Protein AF-A0A6C0D4L5-F1 (afdb_monomer)

Nearest PDB structures (foldseek):
  3o7k-assembly1_A  TM=3.797E-01  e=7.086E+00  Klebsiella pneumoniae subsp. pneumoniae MGH 78578

Foldseek 3Di:
DDPLVVLVVLLPDPDDALVNLVVVLVVLVCCLVPVPAQAAPVRDHNVVLVVLSVVLNPDDRDPVCRVVSSVSSNVSSVSVSVVVVVNVVVVPPD

Mean predicted aligned error: 4.67 Å

pLDDT: mean 88.74, std 12.92, range [39.22, 98.06]

Radius of gyration: 13.87 Å; Cα contacts (8 Å, |Δi|>4): 63; chains: 1; bounding box: 30×19×48 Å

Structure (mmCIF, N/CA/C/O backbone):
data_AF-A0A6C0D4L5-F1
#
_entry.id   AF-A0A6C0D4L5-F1
#
loop_
_atom_site.group_PDB
_atom_site.id
_atom_site.type_symbol
_atom_site.label_atom_id
_atom_site.label_alt_id
_atom_site.label_comp_id
_atom_site.label_asym_id
_atom_site.label_entity_id
_atom_site.label_seq_id
_atom_site.pdbx_PDB_ins_code
_atom_site.Cartn_x
_atom_site.Cartn_y
_atom_site.Cartn_z
_atom_site.occupancy
_atom_site.B_iso_or_equiv
_atom_site.auth_seq_id
_atom_site.auth_comp_id
_atom_site.auth_asym_id
_atom_site.auth_atom_id
_atom_site.pdbx_PDB_model_num
ATOM 1 N N . MET A 1 1 ? -10.520 -13.594 -10.854 1.00 60.12 1 MET A N 1
ATOM 2 C CA . MET A 1 1 ? -10.455 -12.125 -10.800 1.00 60.12 1 MET A CA 1
ATOM 3 C C . MET A 1 1 ? -8.999 -11.761 -10.987 1.00 60.12 1 MET A C 1
ATOM 5 O O . MET A 1 1 ? -8.173 -12.331 -10.281 1.00 60.12 1 MET A O 1
ATOM 9 N N . ASP A 1 2 ? -8.682 -10.976 -12.009 1.00 85.00 2 ASP A N 1
ATOM 10 C CA . ASP A 1 2 ? -7.318 -10.504 -12.254 1.00 85.00 2 ASP A CA 1
ATOM 11 C C . ASP A 1 2 ? -6.883 -9.488 -11.186 1.00 85.00 2 ASP A C 1
ATOM 13 O O . ASP A 1 2 ? -7.712 -8.875 -10.514 1.00 85.00 2 ASP A O 1
ATOM 17 N N . GLU A 1 3 ? -5.571 -9.345 -10.995 1.00 86.31 3 GLU A N 1
ATOM 18 C CA . GLU A 1 3 ? -5.005 -8.505 -9.934 1.00 86.31 3 GLU A CA 1
ATOM 19 C C . GLU A 1 3 ? -5.350 -7.018 -10.118 1.00 86.31 3 GLU A C 1
ATOM 21 O O . GLU A 1 3 ? -5.585 -6.317 -9.136 1.00 86.31 3 GLU A O 1
ATOM 26 N N . ALA A 1 4 ? -5.449 -6.547 -11.366 1.00 87.12 4 ALA A N 1
ATOM 27 C CA . ALA A 1 4 ? -5.800 -5.163 -11.676 1.00 87.12 4 ALA A CA 1
ATOM 28 C C . ALA A 1 4 ? -7.210 -4.812 -11.174 1.00 87.12 4 ALA A C 1
ATOM 30 O O . ALA A 1 4 ? -7.391 -3.785 -10.520 1.00 87.12 4 ALA A O 1
ATOM 31 N N . SER A 1 5 ? -8.183 -5.702 -11.389 1.00 88.94 5 SER A N 1
ATOM 32 C CA . SER A 1 5 ? -9.553 -5.548 -10.888 1.00 88.94 5 SER A CA 1
ATOM 33 C C . SER A 1 5 ? -9.600 -5.492 -9.362 1.00 88.94 5 SER A C 1
ATOM 35 O O . SER A 1 5 ? -10.333 -4.684 -8.792 1.00 88.94 5 SER A O 1
ATOM 37 N N . ILE A 1 6 ? -8.789 -6.318 -8.688 1.00 90.75 6 ILE A N 1
ATOM 38 C CA . ILE A 1 6 ?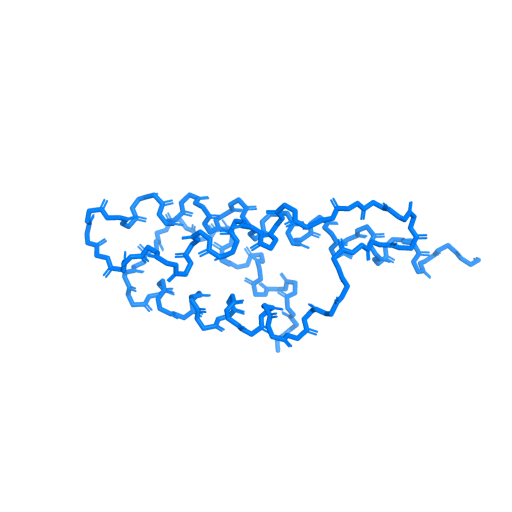 -8.686 -6.305 -7.223 1.00 90.75 6 ILE A CA 1
ATOM 39 C C . ILE A 1 6 ? -8.137 -4.949 -6.766 1.00 90.75 6 ILE A C 1
ATOM 41 O O . ILE A 1 6 ? -8.742 -4.288 -5.925 1.00 90.75 6 ILE A O 1
ATOM 45 N N . LEU A 1 7 ? -7.007 -4.502 -7.311 1.00 92.25 7 LEU A N 1
ATOM 46 C CA . LEU A 1 7 ? -6.405 -3.218 -6.942 1.00 92.25 7 LEU A CA 1
ATOM 47 C C . LEU A 1 7 ? -7.372 -2.047 -7.155 1.00 92.25 7 LEU A C 1
ATOM 49 O O . LEU A 1 7 ? -7.518 -1.201 -6.271 1.00 92.25 7 LEU A O 1
ATOM 53 N N . GLU A 1 8 ? -8.088 -2.029 -8.279 1.00 91.19 8 GLU A N 1
ATOM 54 C CA . GLU A 1 8 ? -9.055 -0.981 -8.594 1.00 91.19 8 GLU A CA 1
ATOM 55 C C . GLU A 1 8 ? -10.240 -0.966 -7.613 1.00 91.19 8 GLU A C 1
ATOM 57 O O . GLU A 1 8 ? -10.636 0.106 -7.137 1.00 91.19 8 GLU A O 1
ATOM 62 N N . GLU A 1 9 ? -10.786 -2.138 -7.266 1.00 92.44 9 GLU A N 1
ATOM 63 C CA . GLU A 1 9 ? -11.861 -2.270 -6.278 1.00 92.44 9 GLU A CA 1
ATOM 64 C C . GLU A 1 9 ? -11.435 -1.683 -4.924 1.00 92.44 9 GLU A C 1
ATOM 66 O O . GLU A 1 9 ? -12.124 -0.824 -4.360 1.00 92.44 9 GLU A O 1
ATOM 71 N N . TRP A 1 10 ? -10.268 -2.098 -4.427 1.00 91.88 10 TRP A N 1
ATOM 72 C CA . TRP A 1 10 ? -9.732 -1.655 -3.139 1.00 91.88 10 TRP A CA 1
ATOM 73 C C . TRP A 1 10 ? -9.388 -0.163 -3.133 1.00 91.88 10 TRP A C 1
ATOM 75 O O . TRP A 1 10 ? -9.711 0.547 -2.174 1.00 91.88 10 TRP A O 1
ATOM 85 N N . TYR A 1 11 ? -8.820 0.350 -4.225 1.00 91.69 11 TYR A N 1
ATOM 86 C CA . TYR A 1 11 ? -8.501 1.767 -4.376 1.00 91.69 11 TYR A CA 1
ATOM 87 C C . TYR A 1 11 ? -9.760 2.650 -4.340 1.00 91.69 11 TYR A C 1
ATOM 89 O O . TYR A 1 11 ? -9.803 3.678 -3.645 1.00 91.69 11 TYR A O 1
ATOM 97 N N . LYS A 1 12 ? -10.823 2.233 -5.043 1.00 93.38 12 LYS A N 1
ATOM 98 C CA . LYS A 1 12 ? -12.105 2.959 -5.119 1.00 93.38 12 LYS A CA 1
ATOM 99 C C . LYS A 1 12 ? -12.939 2.853 -3.845 1.00 93.38 12 LYS A C 1
ATOM 101 O O . LYS A 1 12 ? -13.799 3.705 -3.601 1.00 93.38 12 LYS A O 1
ATOM 106 N N . LYS A 1 13 ? -12.685 1.849 -3.008 1.00 93.81 13 LYS A N 1
ATOM 107 C CA . LYS A 1 13 ? -13.436 1.617 -1.775 1.00 93.81 13 LYS A CA 1
ATOM 108 C C . LYS A 1 13 ? -13.337 2.816 -0.824 1.00 93.81 13 LYS A C 1
ATOM 110 O O . LYS A 1 13 ? -12.254 3.321 -0.519 1.00 93.81 13 LYS A O 1
ATOM 115 N N . LYS A 1 14 ? -14.494 3.331 -0.391 1.00 90.44 14 LYS A N 1
ATOM 116 C CA . LYS A 1 14 ? -14.582 4.549 0.442 1.00 90.44 14 LYS A CA 1
ATOM 117 C C . LYS A 1 14 ? -14.309 4.276 1.917 1.00 90.44 14 LYS A C 1
ATOM 119 O O . LYS A 1 14 ? -13.695 5.103 2.583 1.00 90.44 14 LYS A O 1
ATOM 124 N N . THR A 1 15 ? -14.755 3.123 2.400 1.00 92.69 15 THR A N 1
ATOM 125 C CA . THR A 1 15 ? -14.644 2.721 3.800 1.00 92.69 15 THR A CA 1
ATOM 126 C C . THR A 1 15 ? -13.938 1.383 3.862 1.00 92.69 15 THR A C 1
ATOM 128 O O . THR A 1 15 ? -14.354 0.442 3.193 1.00 92.69 15 THR A O 1
ATOM 131 N N . ILE A 1 16 ? -12.879 1.328 4.662 1.00 94.19 16 ILE A N 1
ATOM 132 C CA . ILE A 1 16 ? -12.108 0.120 4.935 1.00 94.19 16 ILE A CA 1
ATOM 133 C C . ILE A 1 16 ? -12.286 -0.219 6.408 1.00 94.19 16 ILE A C 1
ATOM 135 O O . ILE A 1 16 ? -12.219 0.656 7.274 1.00 94.19 16 ILE A O 1
ATOM 139 N N . THR A 1 17 ? -12.538 -1.488 6.684 1.00 95.44 17 THR A N 1
ATOM 140 C CA . THR A 1 17 ? -12.648 -2.046 8.028 1.00 95.44 17 THR A CA 1
ATOM 141 C C . THR A 1 17 ? -11.331 -2.692 8.460 1.00 95.44 17 THR A C 1
ATOM 143 O O . THR A 1 17 ? -10.462 -3.004 7.651 1.00 95.44 17 THR A O 1
ATOM 146 N N . ILE A 1 18 ? -11.183 -2.941 9.761 1.00 95.25 18 ILE A N 1
ATOM 147 C CA . ILE A 1 18 ? -10.002 -3.626 10.309 1.00 95.25 18 ILE A CA 1
ATOM 148 C C . ILE A 1 18 ? -9.871 -5.051 9.741 1.00 95.25 18 ILE A C 1
ATOM 150 O O . ILE A 1 18 ? -8.772 -5.466 9.392 1.00 95.25 18 ILE A O 1
ATOM 154 N N . SER A 1 19 ? -10.980 -5.788 9.599 1.00 95.06 19 SER A N 1
ATOM 155 C CA . SER A 1 19 ? -10.971 -7.141 9.013 1.00 95.06 19 SER A CA 1
ATOM 156 C C . SER A 1 19 ? -10.468 -7.139 7.569 1.00 95.06 19 SER A C 1
ATOM 158 O O . SER A 1 19 ? -9.730 -8.030 7.160 1.00 95.06 19 SER A O 1
ATOM 160 N N . GLU A 1 20 ? -10.830 -6.109 6.813 1.00 95.50 20 GLU A N 1
ATOM 161 C CA . GLU A 1 20 ? -10.375 -5.915 5.443 1.00 95.50 20 GLU A CA 1
ATOM 162 C C . GLU A 1 20 ? -8.878 -5.593 5.372 1.00 95.50 20 GLU A C 1
ATOM 164 O O . GLU A 1 20 ? -8.199 -6.100 4.484 1.00 95.50 20 GLU A O 1
ATOM 169 N N . LEU A 1 21 ? -8.324 -4.846 6.334 1.00 95.31 21 LEU A N 1
ATOM 170 C CA . LEU A 1 21 ? -6.877 -4.606 6.386 1.00 95.31 21 LEU A CA 1
ATOM 171 C C . LEU A 1 21 ? -6.062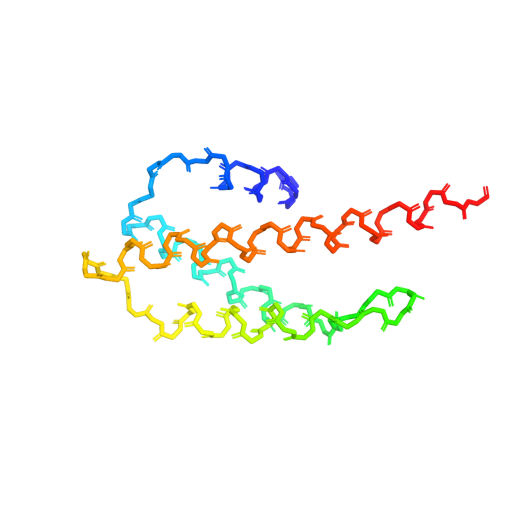 -5.895 6.551 1.00 95.31 21 LEU A C 1
ATOM 173 O O . LEU A 1 21 ? -4.992 -5.992 5.959 1.00 95.31 21 LEU A O 1
ATOM 177 N N . TYR A 1 22 ? -6.569 -6.902 7.267 1.00 95.69 22 TYR A N 1
ATOM 178 C CA . TYR A 1 22 ? -5.893 -8.204 7.342 1.00 95.69 22 TYR A CA 1
ATOM 179 C C . TYR A 1 22 ? -5.825 -8.902 5.976 1.00 95.69 22 TYR A C 1
ATOM 181 O O . TYR A 1 22 ? -4.804 -9.492 5.636 1.00 95.69 22 TYR A O 1
ATOM 189 N N . GLN A 1 23 ? -6.867 -8.781 5.147 1.00 95.38 23 GLN A N 1
ATOM 190 C CA . GLN A 1 23 ? -6.846 -9.323 3.780 1.00 95.38 23 GLN A CA 1
ATOM 191 C C . GLN A 1 23 ? -5.818 -8.590 2.905 1.00 95.38 23 GLN A C 1
ATOM 193 O O . GLN A 1 23 ? -5.146 -9.197 2.066 1.00 95.38 23 GLN A O 1
ATOM 198 N N . VAL A 1 24 ? -5.668 -7.279 3.118 1.00 95.88 24 VAL A N 1
ATOM 199 C CA . VAL A 1 24 ? -4.642 -6.470 2.450 1.00 95.88 24 VAL A CA 1
ATOM 200 C C . VAL A 1 24 ? -3.243 -6.874 2.914 1.00 95.88 24 VAL A C 1
ATOM 202 O O . VAL A 1 24 ? -2.369 -7.035 2.066 1.00 95.88 24 VAL A O 1
ATOM 205 N N . ASP A 1 25 ? -3.029 -7.112 4.213 1.00 96.56 25 ASP A N 1
ATOM 206 C CA . ASP A 1 25 ? -1.749 -7.614 4.734 1.00 96.56 25 ASP A CA 1
ATOM 207 C C . ASP A 1 25 ? -1.365 -8.941 4.069 1.00 96.56 25 ASP A C 1
ATOM 209 O O . ASP A 1 25 ? -0.224 -9.121 3.642 1.00 96.56 25 ASP A O 1
ATOM 213 N N . GLU A 1 26 ? -2.310 -9.873 3.921 1.00 96.12 26 GLU A N 1
ATOM 214 C CA . GLU A 1 26 ? -2.068 -11.132 3.211 1.00 96.12 26 GLU A CA 1
ATOM 215 C C . GLU A 1 26 ? -1.677 -10.900 1.747 1.00 96.12 26 GLU A C 1
ATOM 217 O O . GLU A 1 26 ? -0.734 -11.522 1.248 1.00 96.12 26 GLU A O 1
ATOM 222 N N . ARG A 1 27 ? -2.373 -9.997 1.043 1.00 95.62 27 ARG A N 1
ATOM 223 C CA . ARG A 1 27 ? -2.062 -9.644 -0.352 1.00 95.62 27 ARG A CA 1
ATOM 224 C C . ARG A 1 27 ? -0.660 -9.062 -0.485 1.00 95.62 27 ARG A C 1
ATOM 226 O O . ARG A 1 27 ? 0.114 -9.492 -1.336 1.00 95.62 27 ARG A O 1
ATOM 233 N N . TYR A 1 28 ? -0.310 -8.148 0.400 1.00 97.12 28 TYR A N 1
ATOM 234 C CA . TYR A 1 28 ? 0.987 -7.491 0.428 1.00 97.12 28 TYR A CA 1
ATOM 235 C C . TYR A 1 28 ? 2.126 -8.442 0.782 1.00 97.12 28 TYR A C 1
ATOM 237 O O . TYR A 1 28 ? 3.159 -8.434 0.112 1.00 97.12 28 TYR A O 1
ATOM 245 N N . ASN A 1 29 ? 1.914 -9.353 1.731 1.00 97.06 29 ASN A N 1
ATOM 246 C CA . ASN A 1 29 ? 2.860 -10.436 1.984 1.00 97.06 29 ASN A CA 1
ATOM 247 C C . ASN A 1 29 ? 3.042 -11.341 0.754 1.00 97.06 29 ASN A C 1
ATOM 249 O O . ASN A 1 29 ? 4.163 -11.763 0.466 1.00 97.06 29 ASN A O 1
ATOM 253 N N . ARG A 1 30 ? 1.987 -11.619 -0.028 1.00 95.12 30 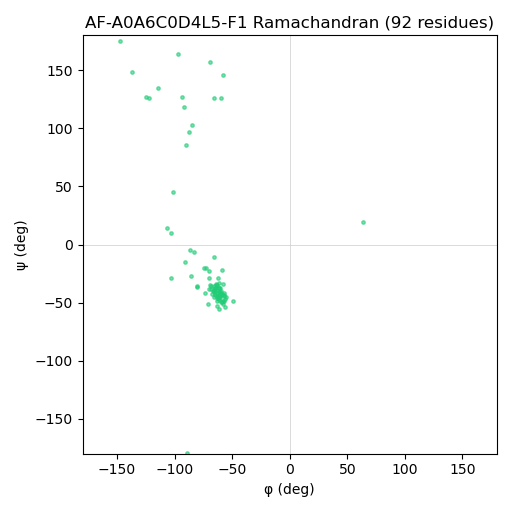ARG A N 1
ATOM 254 C CA . ARG A 1 30 ? 2.147 -12.349 -1.301 1.00 95.12 30 ARG A CA 1
ATOM 255 C C . ARG A 1 30 ? 2.996 -11.572 -2.303 1.00 95.12 30 ARG A C 1
ATOM 257 O O . ARG A 1 30 ? 3.846 -12.190 -2.939 1.00 95.12 30 ARG A O 1
ATOM 264 N N . TYR A 1 31 ? 2.809 -10.259 -2.432 1.00 94.19 31 TYR A N 1
ATOM 265 C CA . TYR A 1 31 ? 3.635 -9.433 -3.321 1.00 94.19 31 TYR A CA 1
ATOM 266 C C . TYR A 1 31 ? 5.109 -9.458 -2.917 1.00 94.19 31 TYR A C 1
ATOM 268 O O . TYR A 1 31 ? 5.957 -9.729 -3.763 1.00 94.19 31 TYR A O 1
ATOM 276 N N . LEU A 1 32 ? 5.414 -9.272 -1.627 1.00 94.19 32 LEU A N 1
ATOM 277 C CA . LEU A 1 32 ? 6.788 -9.325 -1.112 1.00 94.19 32 LEU A CA 1
ATOM 278 C C . LEU A 1 32 ? 7.485 -10.661 -1.402 1.00 94.19 32 LEU A C 1
ATOM 280 O O . LEU A 1 32 ? 8.690 -10.677 -1.632 1.00 94.19 32 LEU A O 1
ATOM 284 N N . ASN A 1 33 ? 6.733 -11.764 -1.392 1.00 92.25 33 ASN A N 1
ATOM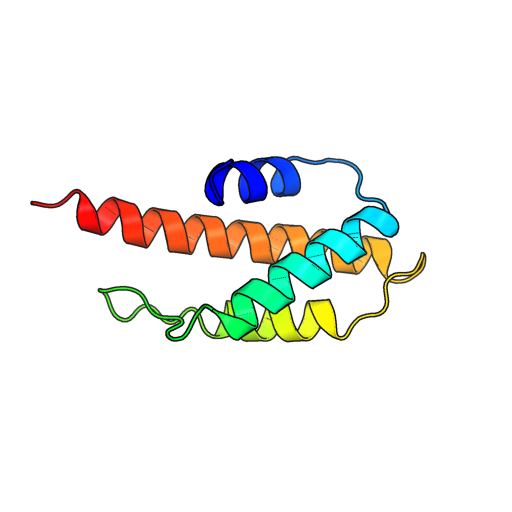 285 C CA . ASN A 1 33 ? 7.271 -13.105 -1.617 1.00 92.25 33 ASN A CA 1
ATOM 286 C C . ASN A 1 33 ? 7.363 -13.499 -3.098 1.00 92.25 33 ASN A C 1
ATOM 288 O O . ASN A 1 33 ? 8.164 -14.362 -3.447 1.00 92.25 33 ASN A O 1
ATOM 292 N N . ARG A 1 34 ? 6.514 -12.933 -3.965 1.00 90.94 34 ARG A N 1
ATOM 293 C CA . ARG A 1 34 ? 6.405 -13.346 -5.377 1.00 90.94 34 ARG A CA 1
ATOM 294 C C . ARG A 1 34 ? 7.089 -12.397 -6.353 1.00 90.94 34 ARG A C 1
ATOM 296 O O . ARG A 1 34 ? 7.519 -12.849 -7.409 1.00 90.94 34 ARG A O 1
ATOM 303 N N . ILE A 1 35 ? 7.180 -11.107 -6.034 1.00 87.12 35 ILE A N 1
ATOM 304 C CA . ILE A 1 35 ? 7.823 -10.119 -6.904 1.00 87.12 35 ILE A CA 1
ATOM 305 C C . ILE A 1 35 ? 9.327 -10.141 -6.630 1.00 87.12 35 ILE A C 1
ATOM 307 O O . ILE A 1 35 ? 9.805 -9.621 -5.620 1.00 87.12 35 ILE A O 1
ATOM 311 N N . ILE A 1 36 ? 10.064 -10.773 -7.543 1.00 83.25 36 ILE A N 1
ATOM 312 C CA . 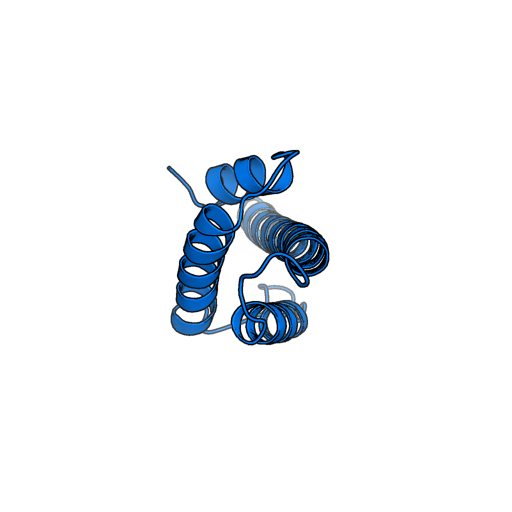ILE A 1 36 ? 11.519 -10.965 -7.447 1.00 83.25 36 ILE A CA 1
ATOM 313 C C . ILE A 1 36 ? 12.270 -9.701 -7.888 1.00 83.25 36 ILE A C 1
ATOM 315 O O . ILE A 1 36 ? 13.295 -9.357 -7.305 1.00 83.25 36 ILE A O 1
ATOM 319 N N . CYS A 1 37 ? 11.747 -8.994 -8.892 1.00 84.75 37 CYS A N 1
ATOM 320 C CA . CYS A 1 37 ? 12.332 -7.771 -9.427 1.00 84.75 37 CYS A CA 1
ATOM 321 C C . CYS A 1 37 ? 11.323 -6.626 -9.329 1.00 84.75 37 CYS A C 1
ATOM 323 O O . CYS A 1 37 ? 10.200 -6.748 -9.811 1.00 84.75 37 CYS A O 1
ATOM 325 N N . TRP A 1 38 ? 11.738 -5.523 -8.709 1.00 87.88 38 TRP A N 1
ATOM 326 C CA . TRP A 1 38 ? 10.951 -4.294 -8.574 1.00 87.88 38 TRP A CA 1
ATOM 327 C C . TRP A 1 38 ? 11.422 -3.254 -9.587 1.00 87.88 38 TRP A C 1
ATOM 329 O O . TRP A 1 38 ? 11.652 -2.103 -9.239 1.00 87.88 38 TRP A O 1
ATOM 339 N N . LYS A 1 39 ? 11.627 -3.685 -10.829 1.00 86.94 39 LYS A N 1
ATOM 340 C CA . LYS A 1 39 ? 11.998 -2.828 -11.951 1.00 86.94 39 LYS A CA 1
ATOM 341 C C . LYS A 1 39 ? 11.209 -3.223 -13.186 1.00 86.94 39 LYS A C 1
ATOM 343 O O . LYS A 1 39 ? 10.890 -4.403 -13.340 1.00 86.94 39 LYS A O 1
ATOM 348 N N . ASP A 1 40 ? 10.916 -2.256 -14.046 1.00 82.12 40 ASP A N 1
ATOM 349 C CA . ASP A 1 40 ? 10.355 -2.530 -15.370 1.00 82.12 40 ASP A CA 1
ATOM 350 C C . ASP A 1 40 ? 11.449 -2.734 -16.435 1.00 82.12 40 ASP A C 1
ATOM 352 O O . ASP A 1 40 ? 12.650 -2.658 -16.165 1.00 82.12 40 ASP A O 1
ATOM 356 N N . ASN A 1 41 ? 11.016 -2.971 -17.675 1.00 79.44 41 ASN A N 1
ATOM 357 C CA . ASN A 1 41 ? 11.891 -3.165 -18.836 1.00 79.44 41 ASN A CA 1
ATOM 358 C C . ASN A 1 41 ? 12.692 -1.906 -19.229 1.00 79.44 41 ASN A C 1
ATOM 360 O O . ASN A 1 41 ? 13.577 -1.992 -20.078 1.00 79.44 41 ASN A O 1
ATOM 364 N N . GLN A 1 42 ? 12.374 -0.744 -18.652 1.00 82.06 42 GLN A N 1
ATOM 365 C CA . GLN A 1 42 ? 13.066 0.527 -18.872 1.00 82.06 42 GLN A CA 1
ATOM 366 C C . GLN A 1 42 ? 14.003 0.881 -17.705 1.00 82.06 42 GLN A C 1
ATOM 368 O O . GLN A 1 42 ? 14.524 1.994 -17.662 1.00 82.06 42 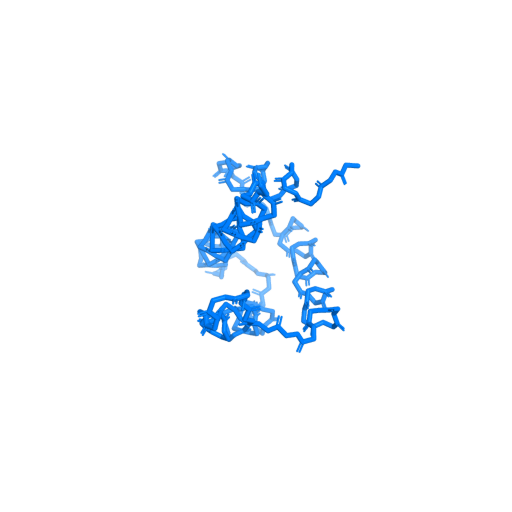GLN A O 1
ATOM 373 N N . GLU A 1 43 ? 14.237 -0.056 -16.776 1.00 83.62 43 GLU A N 1
ATOM 374 C CA . GLU A 1 43 ? 15.028 0.140 -15.556 1.00 83.62 43 GLU A CA 1
ATOM 375 C C . GLU A 1 43 ? 14.438 1.175 -14.577 1.00 83.62 43 GLU A C 1
ATOM 377 O O . GLU A 1 43 ? 15.146 1.641 -13.677 1.00 83.62 43 GLU A O 1
ATOM 382 N N . ASN A 1 44 ? 13.143 1.505 -14.681 1.00 86.00 44 ASN A N 1
ATOM 383 C CA . ASN A 1 44 ? 12.473 2.309 -13.659 1.00 86.00 44 ASN A CA 1
ATOM 384 C C . ASN A 1 44 ? 12.414 1.508 -12.350 1.00 86.00 44 ASN A C 1
ATOM 386 O O . ASN A 1 44 ? 11.937 0.374 -12.333 1.00 86.00 44 ASN A O 1
ATOM 390 N N . ASP A 1 45 ? 12.911 2.086 -11.254 1.00 89.19 45 ASP A N 1
ATOM 391 C CA . ASP A 1 45 ? 13.018 1.414 -9.955 1.00 89.19 45 ASP A CA 1
ATOM 392 C C . ASP A 1 45 ? 11.783 1.650 -9.074 1.00 89.19 45 ASP A C 1
ATOM 394 O O . ASP A 1 45 ? 11.490 2.770 -8.652 1.00 89.19 45 ASP A O 1
ATOM 398 N N . TYR A 1 46 ? 11.102 0.558 -8.734 1.00 91.62 46 TYR A N 1
ATOM 399 C CA . TYR A 1 46 ? 9.915 0.496 -7.885 1.00 91.62 46 TYR A CA 1
ATOM 400 C C . TYR A 1 46 ? 10.201 -0.081 -6.491 1.00 91.62 46 TYR A C 1
ATOM 402 O O . TYR A 1 46 ? 9.279 -0.407 -5.738 1.00 91.62 46 TYR A O 1
ATOM 410 N N . THR A 1 47 ? 11.468 -0.189 -6.081 1.00 93.56 47 THR A N 1
ATOM 411 C CA . THR A 1 47 ? 11.859 -0.684 -4.745 1.00 93.56 47 THR A CA 1
ATOM 412 C C . THR A 1 47 ? 11.267 0.166 -3.607 1.00 93.56 47 THR A C 1
ATOM 414 O O . THR A 1 47 ? 11.080 -0.314 -2.481 1.00 93.56 47 THR A O 1
ATOM 417 N N . TYR A 1 48 ? 10.890 1.419 -3.878 1.00 94.56 48 TYR A N 1
ATOM 418 C CA . TYR A 1 48 ? 10.154 2.246 -2.918 1.00 94.56 48 TYR A CA 1
ATOM 419 C C . TYR A 1 48 ? 8.767 1.665 -2.583 1.00 94.56 48 TYR A C 1
ATOM 421 O O . TYR A 1 48 ? 8.362 1.723 -1.419 1.00 94.56 48 TYR A O 1
ATOM 429 N N . ILE A 1 49 ? 8.077 1.029 -3.541 1.00 95.38 49 ILE A N 1
ATOM 430 C CA . ILE A 1 49 ? 6.793 0.347 -3.307 1.00 95.38 49 ILE A CA 1
ATOM 431 C C . ILE A 1 49 ? 7.003 -0.791 -2.309 1.00 95.38 49 ILE A C 1
ATOM 433 O O . ILE A 1 49 ? 6.282 -0.886 -1.317 1.00 95.38 49 ILE A O 1
ATOM 437 N N . ARG A 1 50 ? 8.053 -1.601 -2.504 1.00 95.56 50 ARG A N 1
ATOM 438 C CA . ARG A 1 50 ? 8.436 -2.670 -1.568 1.00 95.56 50 ARG A CA 1
ATOM 439 C C . ARG A 1 50 ? 8.649 -2.134 -0.151 1.00 95.56 50 ARG A C 1
ATOM 441 O O . ARG A 1 50 ? 8.143 -2.719 0.804 1.00 95.56 50 ARG A O 1
ATOM 448 N N . THR A 1 51 ? 9.357 -1.013 -0.010 1.00 96.81 51 THR A N 1
ATOM 449 C CA . THR A 1 51 ? 9.574 -0.355 1.292 1.00 96.81 51 THR A CA 1
ATOM 450 C C . THR A 1 51 ? 8.252 0.040 1.949 1.00 96.81 51 THR A C 1
ATOM 452 O O . THR A 1 51 ? 8.060 -0.203 3.139 1.00 96.81 51 THR A O 1
ATOM 455 N N . LYS A 1 52 ? 7.308 0.589 1.178 1.00 97.94 52 LYS A N 1
ATOM 456 C CA . LYS A 1 52 ? 5.980 0.967 1.679 1.00 97.94 52 LYS A CA 1
ATOM 457 C C . LYS A 1 52 ? 5.106 -0.225 2.034 1.00 97.94 52 LYS A C 1
ATOM 459 O O . LYS A 1 52 ? 4.383 -0.162 3.025 1.00 97.94 52 LYS A O 1
ATOM 464 N N . ILE A 1 53 ? 5.217 -1.326 1.299 1.00 97.88 53 ILE A N 1
ATOM 465 C CA . ILE A 1 53 ? 4.553 -2.576 1.662 1.00 97.88 53 ILE A CA 1
ATOM 466 C C . ILE A 1 53 ? 5.093 -3.110 2.997 1.00 97.88 53 ILE A C 1
ATOM 468 O O . ILE A 1 53 ? 4.300 -3.462 3.866 1.00 97.88 53 ILE A O 1
ATOM 472 N N . ILE A 1 54 ? 6.418 -3.124 3.191 1.00 97.44 54 ILE A N 1
ATOM 473 C CA . ILE A 1 54 ? 7.042 -3.538 4.461 1.00 97.44 54 ILE A CA 1
ATOM 474 C C . ILE A 1 54 ? 6.576 -2.641 5.615 1.00 97.44 54 ILE A C 1
ATO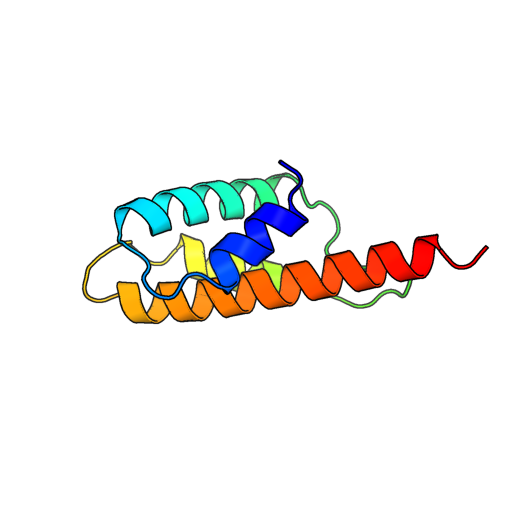M 476 O O . ILE A 1 54 ? 6.243 -3.131 6.692 1.00 97.44 54 ILE A O 1
ATOM 480 N N . GLU A 1 55 ? 6.525 -1.329 5.389 1.00 97.50 55 GLU A N 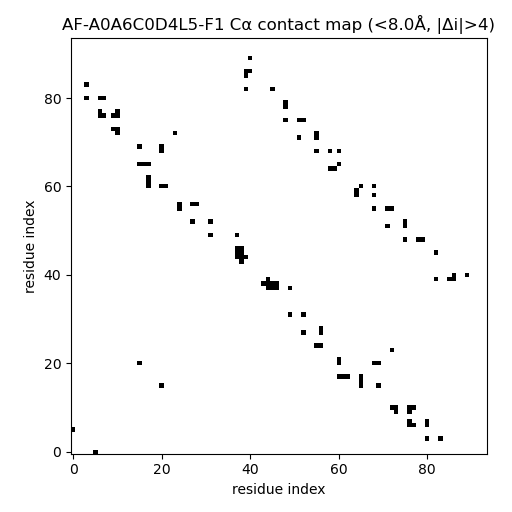1
ATOM 481 C CA . GLU A 1 55 ? 5.983 -0.377 6.357 1.00 97.50 55 GLU A CA 1
ATOM 482 C C . GLU A 1 55 ? 4.534 -0.730 6.722 1.00 97.50 55 GLU A C 1
ATOM 484 O O . GLU A 1 55 ? 4.209 -0.837 7.900 1.00 97.50 55 GLU A O 1
ATOM 489 N N . PHE A 1 56 ? 3.684 -0.980 5.723 1.00 98.06 56 PHE A N 1
ATOM 490 C CA . PHE A 1 56 ? 2.277 -1.314 5.924 1.00 98.06 56 PHE A CA 1
ATOM 491 C C . PHE A 1 56 ? 2.077 -2.573 6.773 1.00 98.06 56 PHE A C 1
ATOM 493 O O . PHE A 1 56 ? 1.299 -2.536 7.728 1.00 98.06 56 PHE A O 1
ATOM 500 N N . VAL A 1 57 ? 2.768 -3.671 6.445 1.00 97.19 57 VAL A N 1
ATOM 501 C CA . VAL A 1 57 ? 2.586 -4.965 7.134 1.00 97.19 57 VAL A CA 1
ATOM 502 C C . VAL A 1 57 ? 3.119 -4.958 8.568 1.00 97.19 57 VAL A C 1
ATOM 504 O O . VAL A 1 57 ? 2.657 -5.743 9.389 1.00 97.19 57 VAL A O 1
ATOM 507 N N . ASN A 1 58 ? 4.056 -4.060 8.890 1.00 96.88 58 ASN A N 1
ATOM 508 C CA . ASN A 1 58 ? 4.599 -3.901 10.242 1.00 96.88 58 ASN A CA 1
ATOM 509 C C . ASN A 1 58 ? 3.732 -3.015 11.152 1.00 96.88 58 ASN A C 1
ATOM 511 O O . ASN A 1 58 ? 4.034 -2.873 12.335 1.00 96.88 58 ASN A O 1
ATOM 515 N N . ILE A 1 59 ? 2.678 -2.391 10.619 1.00 96.19 59 ILE A N 1
ATOM 516 C CA . ILE A 1 59 ? 1.734 -1.596 11.408 1.00 96.19 59 ILE A CA 1
ATOM 517 C C . ILE A 1 59 ? 0.568 -2.491 11.820 1.00 96.19 59 ILE A C 1
ATOM 519 O O . ILE A 1 59 ? -0.101 -3.078 10.967 1.00 96.19 59 ILE A O 1
ATOM 523 N N . ASP A 1 60 ? 0.274 -2.527 13.118 1.00 95.50 60 ASP A N 1
ATOM 524 C CA . ASP A 1 60 ? -0.862 -3.272 13.660 1.00 95.50 60 ASP A CA 1
ATOM 525 C C . ASP A 1 60 ? -2.195 -2.820 13.055 1.00 95.50 60 ASP A C 1
ATOM 527 O O . ASP A 1 60 ? -2.420 -1.633 12.815 1.00 95.50 60 ASP A O 1
ATOM 531 N N . ASN A 1 61 ? -3.129 -3.756 12.887 1.00 93.62 61 ASN A N 1
ATOM 532 C CA . ASN A 1 61 ? -4.500 -3.461 12.473 1.00 93.62 61 ASN A CA 1
ATOM 533 C C . ASN A 1 61 ? -5.374 -3.145 13.689 1.00 93.62 61 ASN A C 1
ATOM 535 O O . ASN A 1 61 ? -5.901 -4.044 14.341 1.00 93.62 61 ASN A O 1
ATOM 539 N N . ASN A 1 62 ? -5.556 -1.862 13.998 1.00 95.00 62 ASN A N 1
ATOM 540 C CA . ASN A 1 62 ? -6.423 -1.425 15.089 1.00 95.00 62 ASN A CA 1
ATOM 541 C C . ASN A 1 62 ? -7.086 -0.072 14.778 1.00 95.00 62 ASN A C 1
ATOM 543 O O . ASN A 1 62 ? -6.827 0.555 13.751 1.00 95.00 62 ASN A O 1
ATOM 547 N N . ALA A 1 63 ? -7.976 0.384 15.662 1.00 94.06 63 ALA A N 1
ATOM 548 C CA . ALA A 1 63 ? -8.737 1.617 15.451 1.00 94.06 63 ALA A CA 1
ATOM 549 C C . ALA A 1 63 ? -7.853 2.877 15.354 1.00 94.06 63 ALA A C 1
ATOM 551 O O . ALA A 1 63 ? -8.222 3.823 14.661 1.00 94.06 63 ALA A O 1
ATOM 552 N N . ILE A 1 64 ? -6.690 2.884 16.014 1.00 95.56 64 ILE A N 1
ATOM 553 C CA . ILE A 1 64 ? -5.758 4.021 16.023 1.00 95.56 64 ILE A CA 1
ATOM 554 C C . ILE A 1 64 ? -5.045 4.124 14.669 1.00 95.56 64 ILE A C 1
ATOM 556 O O . ILE A 1 64 ? -4.890 5.215 14.120 1.00 95.56 64 ILE A O 1
ATOM 560 N N . THR A 1 65 ? -4.640 2.988 14.102 1.00 95.69 65 THR A N 1
ATOM 561 C CA . THR A 1 65 ? -3.849 2.917 12.864 1.00 95.69 65 THR A CA 1
ATOM 562 C C . THR A 1 65 ? -4.696 2.826 11.595 1.00 95.69 65 THR A C 1
ATOM 564 O O . THR A 1 65 ? -4.178 3.087 10.508 1.00 95.69 65 THR A O 1
ATOM 567 N N . LEU A 1 66 ? -5.994 2.514 11.700 1.00 95.00 66 LEU A N 1
ATOM 568 C CA . LEU A 1 66 ? -6.907 2.286 10.571 1.00 95.00 66 LEU A CA 1
ATOM 569 C C . LEU A 1 66 ? -6.855 3.395 9.513 1.00 95.00 66 LEU A C 1
ATOM 571 O O . LEU A 1 66 ? -6.723 3.116 8.320 1.00 95.00 66 LEU A O 1
ATOM 575 N N . ALA A 1 67 ? -6.940 4.658 9.937 1.00 94.94 67 ALA A N 1
ATOM 576 C CA . ALA A 1 67 ? -6.930 5.795 9.019 1.00 94.94 67 ALA A CA 1
ATOM 577 C C . ALA A 1 67 ? -5.591 5.924 8.277 1.00 94.94 67 ALA A C 1
ATOM 579 O O . ALA A 1 67 ? -5.566 6.256 7.091 1.00 94.94 67 ALA A O 1
ATOM 580 N N . TYR A 1 68 ? -4.483 5.640 8.965 1.00 96.12 68 TYR A N 1
ATOM 581 C CA . TYR A 1 68 ? -3.151 5.672 8.374 1.00 96.12 68 TYR A CA 1
ATOM 582 C C . TYR A 1 68 ? -2.939 4.508 7.404 1.00 96.12 68 TYR A C 1
ATOM 584 O O . TYR A 1 68 ? -2.623 4.749 6.238 1.00 96.12 68 TYR A O 1
ATOM 592 N N . LYS A 1 69 ? -3.214 3.267 7.834 1.00 96.38 69 LYS A N 1
ATOM 593 C CA . LYS A 1 69 ? -3.124 2.086 6.964 1.00 96.38 69 LYS A CA 1
ATOM 594 C C . LYS A 1 69 ? -4.024 2.238 5.742 1.00 96.38 69 LYS A C 1
ATOM 596 O O . LYS A 1 69 ? -3.565 1.996 4.640 1.00 96.38 69 LYS A O 1
ATOM 601 N N . THR A 1 70 ? -5.244 2.756 5.873 1.00 96.38 70 THR A N 1
ATOM 602 C CA . THR A 1 70 ? -6.122 2.989 4.709 1.00 96.38 70 THR A CA 1
ATOM 603 C C . THR A 1 70 ? -5.496 3.938 3.681 1.00 96.38 70 THR A C 1
ATOM 605 O O . THR A 1 70 ? -5.564 3.679 2.480 1.00 96.38 70 THR A O 1
ATOM 608 N N . LYS A 1 71 ? -4.859 5.031 4.122 1.00 96.31 71 LYS A N 1
ATOM 609 C CA . LYS A 1 71 ? -4.155 5.951 3.211 1.00 96.31 71 LYS A CA 1
ATOM 610 C C . LYS A 1 71 ? -2.959 5.274 2.549 1.00 96.31 71 LYS A C 1
ATOM 612 O O . LYS A 1 71 ? -2.792 5.388 1.338 1.00 96.31 71 LYS A O 1
ATOM 617 N N . LEU A 1 72 ? -2.162 4.557 3.338 1.00 97.31 72 LEU A N 1
ATOM 618 C CA . LEU A 1 72 ? -0.981 3.852 2.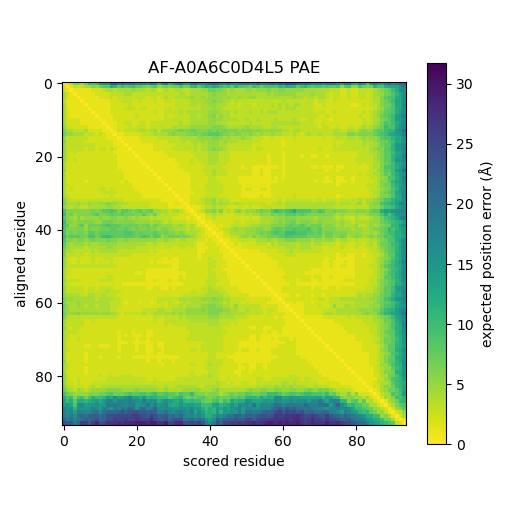855 1.00 97.31 72 LEU A CA 1
ATOM 619 C C . LEU A 1 72 ? -1.354 2.730 1.872 1.00 97.31 72 LEU A C 1
ATOM 621 O O . LEU A 1 72 ? -0.703 2.587 0.845 1.00 97.31 72 LEU A O 1
ATOM 625 N N . MET A 1 73 ? -2.450 2.012 2.127 1.00 96.75 73 MET A N 1
ATOM 626 C CA . MET A 1 73 ? -3.025 1.027 1.212 1.00 96.75 73 MET A CA 1
ATOM 627 C C . MET A 1 73 ? -3.340 1.663 -0.140 1.00 96.75 73 MET A C 1
ATOM 629 O O . MET A 1 73 ? -2.850 1.183 -1.152 1.00 96.75 73 MET A O 1
ATOM 633 N N . LYS A 1 74 ? -4.107 2.762 -0.164 1.00 96.31 74 LYS A N 1
ATOM 634 C CA . LYS A 1 74 ? -4.474 3.430 -1.424 1.00 96.31 74 LYS A CA 1
ATOM 635 C C . LYS A 1 74 ? -3.264 3.936 -2.194 1.00 96.31 74 LYS A C 1
ATOM 637 O O . LYS A 1 74 ? -3.264 3.881 -3.417 1.00 96.31 74 LYS A O 1
ATOM 642 N N . TYR A 1 75 ? -2.259 4.440 -1.482 1.00 96.25 75 TYR A N 1
ATOM 643 C CA . TYR A 1 75 ? -1.003 4.847 -2.096 1.00 96.25 75 TYR A CA 1
ATOM 644 C C . TYR A 1 75 ? -0.316 3.652 -2.767 1.00 96.25 75 TYR A C 1
ATOM 646 O O . TYR A 1 75 ? -0.085 3.688 -3.969 1.00 96.25 75 TYR A O 1
ATOM 654 N N . ILE A 1 76 ? -0.071 2.571 -2.020 1.00 96.50 76 ILE A N 1
ATOM 655 C CA . ILE A 1 76 ? 0.587 1.361 -2.534 1.00 96.50 76 ILE A CA 1
ATOM 656 C C . ILE A 1 76 ? -0.188 0.769 -3.717 1.00 96.50 76 ILE A C 1
ATOM 658 O O . ILE A 1 76 ? 0.413 0.513 -4.755 1.00 96.50 76 ILE A O 1
ATOM 662 N N . ASP A 1 77 ? -1.506 0.592 -3.591 1.00 95.12 77 ASP A N 1
ATOM 663 C CA . ASP A 1 77 ? -2.339 0.046 -4.667 1.00 95.12 77 ASP A CA 1
ATOM 664 C C . ASP A 1 77 ? -2.272 0.924 -5.925 1.00 95.12 77 ASP A C 1
ATOM 666 O O . ASP A 1 77 ? -2.175 0.406 -7.036 1.00 95.12 77 ASP A O 1
ATOM 670 N N . GLY A 1 78 ? -2.263 2.251 -5.759 1.00 94.06 78 GLY A N 1
ATOM 671 C CA . GLY A 1 78 ? -2.074 3.208 -6.849 1.00 94.06 78 GLY A CA 1
ATOM 672 C C . GLY A 1 78 ? -0.744 3.024 -7.578 1.00 94.06 78 GLY A C 1
ATOM 673 O O . GLY A 1 78 ? -0.723 2.914 -8.802 1.00 94.06 78 GLY A O 1
ATOM 674 N N . GLU A 1 79 ? 0.354 2.934 -6.830 1.00 93.75 79 GLU A N 1
ATOM 675 C CA . GLU A 1 79 ? 1.695 2.741 -7.391 1.00 93.75 79 GLU A CA 1
ATOM 676 C C . GLU A 1 79 ? 1.831 1.386 -8.103 1.00 93.75 79 GLU A C 1
ATOM 678 O O . GLU A 1 79 ? 2.403 1.313 -9.190 1.00 93.75 79 GLU A O 1
ATOM 683 N N . ILE A 1 80 ? 1.251 0.314 -7.547 1.00 92.31 80 ILE A N 1
ATOM 684 C CA . ILE A 1 80 ? 1.249 -1.009 -8.188 1.00 92.31 80 ILE A CA 1
ATOM 685 C C . ILE A 1 80 ? 0.439 -0.978 -9.487 1.00 92.31 80 ILE A C 1
ATOM 687 O O . ILE A 1 80 ? 0.898 -1.519 -10.490 1.00 92.31 80 ILE A O 1
ATOM 691 N N . MET A 1 81 ? -0.724 -0.318 -9.513 1.00 91.75 81 MET A N 1
ATOM 692 C CA . MET A 1 81 ? -1.499 -0.154 -10.751 1.00 91.75 81 MET A CA 1
ATOM 693 C C . MET A 1 81 ? -0.713 0.613 -11.821 1.00 91.75 81 MET A C 1
ATOM 695 O O . MET A 1 81 ? -0.749 0.232 -12.990 1.00 91.75 81 MET A O 1
ATOM 699 N N . VAL A 1 82 ? 0.017 1.668 -11.444 1.00 89.06 82 VAL A N 1
ATOM 700 C CA . VAL A 1 82 ? 0.884 2.412 -12.374 1.00 89.06 82 VAL A CA 1
ATOM 701 C C . VAL A 1 82 ? 1.999 1.515 -12.908 1.00 89.06 82 VAL A C 1
ATOM 703 O O . VAL A 1 82 ? 2.169 1.433 -14.123 1.00 89.06 82 VAL A O 1
ATOM 706 N N . MET A 1 83 ? 2.702 0.795 -12.029 1.00 87.94 83 MET A N 1
ATOM 707 C CA . MET A 1 83 ? 3.744 -0.163 -12.410 1.00 87.94 83 MET A CA 1
ATOM 708 C C . MET A 1 83 ? 3.200 -1.220 -13.385 1.00 87.94 83 MET A C 1
ATOM 710 O O . MET A 1 83 ? 3.794 -1.459 -14.432 1.00 87.94 83 MET A O 1
ATOM 714 N N . MET A 1 84 ? 2.035 -1.809 -13.090 1.00 84.75 84 MET A N 1
ATOM 715 C CA . MET A 1 84 ? 1.387 -2.789 -13.967 1.00 84.75 84 MET A CA 1
ATOM 716 C C . MET A 1 84 ? 1.025 -2.194 -15.332 1.00 84.75 84 MET A C 1
ATOM 718 O O . MET A 1 84 ? 1.300 -2.816 -16.354 1.00 84.75 84 MET A O 1
ATOM 722 N N . ASN A 1 85 ? 0.444 -0.992 -15.367 1.00 81.50 85 ASN A N 1
ATOM 723 C CA . ASN A 1 85 ? 0.061 -0.337 -16.618 1.00 81.50 85 ASN A CA 1
ATOM 724 C C . ASN A 1 85 ? 1.272 0.024 -17.483 1.00 81.50 85 ASN A C 1
ATOM 726 O O . ASN A 1 85 ? 1.209 -0.135 -18.697 1.00 81.50 85 ASN A O 1
ATOM 730 N N . LEU A 1 86 ? 2.375 0.477 -16.886 1.00 75.44 86 LEU A N 1
ATOM 731 C CA . LEU A 1 86 ? 3.602 0.788 -17.625 1.00 75.44 86 LEU A CA 1
ATOM 732 C C . LEU A 1 86 ? 4.261 -0.476 -18.190 1.00 75.44 86 LEU A C 1
ATOM 734 O O . LEU A 1 86 ? 4.704 -0.468 -19.338 1.00 75.44 86 LEU A O 1
ATOM 738 N N . CYS A 1 87 ? 4.248 -1.583 -17.443 1.00 68.50 87 CYS A N 1
ATOM 739 C CA . CYS A 1 87 ? 4.683 -2.878 -17.966 1.00 68.50 87 CYS A CA 1
ATOM 740 C C . CYS A 1 87 ? 3.797 -3.356 -19.133 1.00 68.50 87 CYS A C 1
ATOM 742 O O . CYS A 1 87 ? 4.325 -3.777 -20.156 1.00 68.50 87 CYS A O 1
ATOM 744 N N . LEU A 1 88 ? 2.466 -3.239 -19.018 1.00 58.97 88 LEU A N 1
ATOM 745 C CA . LEU A 1 88 ? 1.518 -3.673 -20.056 1.00 58.97 88 LEU A CA 1
ATOM 746 C C . LEU A 1 88 ? 1.552 -2.799 -21.321 1.00 58.97 88 LEU A C 1
ATOM 748 O O . LEU A 1 88 ? 1.449 -3.326 -22.425 1.00 58.97 88 LEU A O 1
ATOM 752 N N . LEU A 1 89 ? 1.707 -1.476 -21.184 1.00 56.53 89 LEU A N 1
ATOM 753 C CA . LEU A 1 89 ? 1.816 -0.557 -22.326 1.00 56.53 89 LEU A CA 1
ATOM 754 C C . LEU A 1 89 ? 3.077 -0.828 -23.158 1.00 56.53 89 LEU A C 1
ATOM 756 O O . LEU A 1 89 ? 3.030 -0.726 -24.384 1.00 56.53 89 LEU A O 1
ATOM 760 N N . ASN A 1 90 ? 4.174 -1.220 -22.505 1.00 54.66 90 ASN A N 1
ATOM 761 C CA . ASN A 1 90 ? 5.421 -1.575 -23.182 1.00 54.66 90 ASN A CA 1
ATOM 762 C C . ASN A 1 90 ? 5.326 -2.898 -23.965 1.00 54.66 90 ASN A C 1
ATOM 764 O O . ASN A 1 90 ? 5.985 -3.029 -24.995 1.00 54.66 90 ASN A O 1
ATOM 768 N N . ASP A 1 91 ? 4.482 -3.845 -23.540 1.00 51.06 91 ASP A N 1
ATOM 769 C CA . ASP A 1 91 ? 4.248 -5.101 -24.276 1.00 51.06 91 ASP A CA 1
ATOM 770 C C . ASP A 1 91 ? 3.410 -4.898 -25.556 1.00 51.06 91 ASP A C 1
ATOM 772 O O . ASP A 1 91 ? 3.456 -5.720 -26.470 1.00 51.06 91 ASP A O 1
ATOM 776 N N . THR A 1 92 ? 2.659 -3.794 -25.662 1.00 45.75 92 THR A N 1
ATOM 777 C CA . THR A 1 92 ? 1.846 -3.466 -26.853 1.00 45.75 92 THR A CA 1
ATOM 778 C C . THR A 1 92 ? 2.584 -2.703 -27.956 1.00 45.75 92 THR A C 1
ATOM 780 O O . THR A 1 92 ? 2.017 -2.486 -29.027 1.00 45.75 92 THR A O 1
ATOM 783 N N . THR A 1 93 ? 3.839 -2.314 -27.741 1.00 39.69 93 THR A N 1
ATOM 784 C CA . THR A 1 93 ? 4.708 -1.751 -28.786 1.00 39.69 93 THR A CA 1
ATOM 785 C C . THR A 1 93 ? 5.485 -2.866 -29.491 1.00 39.69 93 THR A C 1
ATOM 787 O O . THR A 1 93 ? 6.619 -3.164 -29.122 1.00 39.69 93 THR A O 1
ATOM 790 N N . ILE A 1 94 ? 4.857 -3.478 -30.502 1.00 39.22 94 ILE A N 1
ATOM 791 C CA . ILE A 1 94 ? 5.482 -4.372 -31.496 1.00 39.22 94 ILE A CA 1
ATOM 792 C C . ILE A 1 94 ? 5.289 -3.762 -32.883 1.00 39.22 94 ILE A C 1
ATOM 794 O O . ILE A 1 94 ? 4.137 -3.379 -33.191 1.00 39.22 94 ILE A O 1
#

Solvent-accessible surface area (backbone atoms only — not comparable to full-atom values): 5624 Å² total; per-residue (Å²): 134,60,69,67,61,52,40,50,53,61,54,69,49,88,77,84,52,62,74,54,50,53,56,48,42,54,52,46,53,48,46,69,75,67,56,87,67,54,53,51,99,82,67,52,77,43,57,65,55,55,53,51,47,54,54,53,65,72,49,72,83,42,86,87,38,44,70,56,51,53,52,51,47,41,50,49,41,50,53,51,52,50,53,52,50,54,54,53,57,58,71,69,72,125

Secondary structure (DSSP, 8-state):
--HHHHHHHHHH-S---HHHHHHHHHHHHHHHHH----B-TT--B-HHHHHHHHHHHTS--STTTHHHHHHHHHHHHHHHHHHHHHHHHHHT--

Organism: NCBI:txid1070528

Sequence (94 aa):
MDEASILEEWYKKKTITISELYQVDERYNRYLNRIICWKDNQENDYTYIRTKIIEFVNIDNNAITLAYKTKLMKYIDGEIMVMMNLCLLNDTTI